Protein AF-A0A2R7UAR6-F1 (afdb_monomer)

pLDDT: mean 80.8, std 12.08, range [33.16, 91.56]

Sequence (134 aa):
MAEKPLVDGSFEASVQLLQELDKGELKPELVAWFYYDDVEDWRLLLCGKKINEYLPGKEALAYKIVAESIGKTNSALAVSDVKFIKTDAPLVVALSFLIGTGPGDVSKISMSNNTINGMFIKDMVVLRSAVQRQ

Foldseek 3Di:
DDPPDPPVLQLVLQVQLQVLVCVDQQLFQWWKWAQDPVVRDIATETEDPSLVVCPDPNVVVVLVVSVVSSVVGVGPDDSVRYDYDYCPPPVNVQCLPVDCADSPAFDWDWDAQDATPNDTGHIMTIGHHNDDDD

Solvent-accessible surface area (backbone atoms only — not comparable to full-atom values): 7663 Å² total; per-residue (Å²): 136,78,84,78,66,77,56,68,66,59,54,57,29,48,52,52,38,49,60,50,34,54,77,50,81,47,44,63,24,29,35,28,40,38,47,41,73,94,76,73,41,70,32,38,37,39,21,17,78,52,46,36,77,29,58,87,90,36,48,71,59,54,51,46,54,50,43,55,41,40,72,72,36,100,35,88,65,56,67,85,38,50,42,82,48,51,62,84,38,69,67,47,58,50,47,42,74,77,36,89,37,56,92,86,50,77,49,90,47,77,47,64,76,40,69,54,93,87,42,78,39,60,37,36,35,38,38,33,28,45,49,73,86,128

Radius of gyration: 13.98 Å; Cα contacts (8 Å, |Δi|>4): 220; chains: 1; bounding box: 34×26×42 Å

Mean predicted aligned error: 6.67 Å

Nearest PDB structures (foldseek):
  7ae2-assembly1_B-2  TM=4.962E-01  e=9.665E-03  Aphanizomenon flos-aquae 2012/KM1/D3
  8q87-assembly1_Ac  TM=5.362E-01  e=3.248E-01  Gallus gallus
  7qiz-assembly1_NA  TM=5.195E-01  e=4.175E-01  Solanum lycopersicum
  7oyc-assembly1_D2  TM=3.736E-01  e=2.527E-01  Xenopus laevis
  7oya-assembly1_D2  TM=3.753E-01  e=1.292E+00  Danio rerio

Secondary structure (DSSP, 8-state):
-------HHHHHHHHHHHHHHHHSS---SEEEEEEEGGGTEEEEEEE-HHHHTTTTT-HHHHHHHHHHHHHHTT-S--GGGEEE--TTSHHHHHHTTT----TT----EEEEEEEETTEEEEEEEEEEE-----

Organism: Pseudomonas plecoglossicida (NCBI:txid70775)

Structure (mmCIF, N/CA/C/O backbone):
data_AF-A0A2R7UAR6-F1
#
_entry.id   AF-A0A2R7UAR6-F1
#
loop_
_atom_site.group_PDB
_atom_site.id
_atom_site.type_symbol
_atom_site.label_atom_id
_atom_site.label_alt_id
_atom_site.label_comp_id
_atom_site.label_asym_id
_atom_site.label_entity_id
_atom_site.label_seq_id
_atom_site.pdbx_PDB_ins_code
_atom_site.Cartn_x
_atom_site.Cartn_y
_atom_site.Cartn_z
_atom_site.occupancy
_atom_site.B_iso_or_equiv
_atom_site.auth_seq_id
_atom_site.auth_comp_id
_atom_site.auth_asym_id
_atom_site.auth_atom_id
_atom_site.pdbx_PDB_model_num
ATOM 1 N N . MET A 1 1 ? 11.246 3.657 -27.028 1.00 33.16 1 MET A N 1
ATOM 2 C CA . MET A 1 1 ? 10.099 2.731 -26.960 1.00 33.16 1 MET A CA 1
ATOM 3 C C . MET A 1 1 ? 9.609 2.740 -25.525 1.00 33.16 1 MET A C 1
ATOM 5 O O . MET A 1 1 ? 10.404 2.446 -24.648 1.00 33.16 1 MET A O 1
ATOM 9 N N . ALA A 1 2 ? 8.362 3.188 -25.350 1.00 36.50 2 ALA A N 1
ATOM 10 C CA . ALA A 1 2 ? 7.516 3.181 -24.154 1.00 36.50 2 ALA A CA 1
ATOM 11 C C . ALA A 1 2 ? 8.173 3.537 -22.805 1.00 36.50 2 ALA A C 1
AT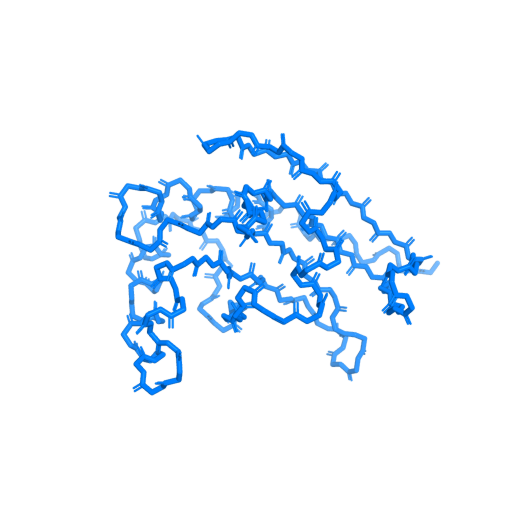OM 13 O O . ALA A 1 2 ? 8.396 2.669 -21.967 1.00 36.50 2 ALA A O 1
ATOM 14 N N . GLU A 1 3 ? 8.352 4.836 -22.542 1.00 39.00 3 GLU A N 1
ATOM 15 C CA . GLU A 1 3 ? 8.095 5.325 -21.185 1.00 39.00 3 GLU A CA 1
ATOM 16 C C . GLU A 1 3 ? 6.639 4.930 -20.876 1.00 39.00 3 GLU A C 1
ATOM 18 O O . GLU A 1 3 ? 5.718 5.406 -21.541 1.00 39.00 3 GLU A O 1
ATOM 23 N N . LYS A 1 4 ? 6.411 4.011 -19.934 1.00 54.44 4 LYS A N 1
ATOM 24 C CA . LYS A 1 4 ? 5.124 3.910 -19.235 1.00 54.44 4 LYS A CA 1
ATOM 25 C C . LYS A 1 4 ? 5.295 4.733 -17.955 1.00 54.44 4 LYS A C 1
ATOM 27 O O . LYS A 1 4 ? 5.483 4.133 -16.897 1.00 54.44 4 LYS A O 1
ATOM 32 N N . PRO A 1 5 ? 5.337 6.083 -18.023 1.00 57.44 5 PRO A N 1
ATOM 33 C CA . PRO A 1 5 ? 5.384 6.858 -16.802 1.00 57.44 5 PRO A CA 1
ATOM 34 C C . PRO A 1 5 ? 4.095 6.536 -16.054 1.00 57.44 5 PRO A C 1
ATOM 36 O O . PRO A 1 5 ? 3.028 6.400 -16.663 1.00 57.44 5 PRO A O 1
ATOM 39 N N . LEU A 1 6 ? 4.199 6.360 -14.740 1.00 62.19 6 LEU A N 1
ATOM 40 C CA . LEU A 1 6 ? 3.028 6.398 -13.880 1.00 62.19 6 LEU A CA 1
ATOM 41 C C . LEU A 1 6 ? 2.195 7.608 -14.323 1.00 62.19 6 LEU A C 1
ATOM 43 O O . LEU A 1 6 ? 2.711 8.725 -14.294 1.00 62.19 6 LEU A O 1
ATOM 47 N N . VAL A 1 7 ? 0.971 7.373 -14.805 1.00 59.97 7 VAL A N 1
ATOM 48 C CA . VAL A 1 7 ? 0.115 8.441 -15.334 1.00 59.97 7 VAL A CA 1
ATOM 49 C C . VAL A 1 7 ? 0.029 9.506 -14.247 1.00 59.97 7 VAL A C 1
ATOM 51 O O . VAL A 1 7 ? -0.360 9.181 -13.126 1.00 59.97 7 VAL A O 1
ATOM 54 N N . ASP A 1 8 ? 0.442 10.744 -14.530 1.00 60.72 8 ASP A N 1
ATOM 55 C CA . ASP A 1 8 ? 0.597 11.771 -13.488 1.00 60.72 8 ASP A CA 1
ATOM 56 C C . ASP A 1 8 ? -0.688 11.968 -12.654 1.00 60.72 8 ASP A C 1
ATOM 58 O O . ASP A 1 8 ? -0.610 12.187 -11.445 1.00 60.72 8 ASP A O 1
ATOM 62 N N . GLY A 1 9 ? -1.866 11.719 -13.244 1.00 66.06 9 GLY A N 1
ATOM 63 C CA . GLY A 1 9 ? -3.150 11.711 -12.532 1.00 66.06 9 GLY A CA 1
ATOM 64 C C . GLY A 1 9 ? -3.292 10.628 -11.449 1.00 66.06 9 GLY A C 1
ATOM 65 O O . GLY A 1 9 ? -3.937 10.865 -10.428 1.00 66.06 9 GLY A O 1
ATOM 66 N N . SER A 1 10 ? -2.657 9.462 -11.606 1.00 79.75 10 SER A N 1
ATOM 67 C CA . SER A 1 10 ? -2.659 8.393 -10.595 1.00 79.75 10 SER A CA 1
ATOM 68 C C . SER A 1 10 ? -1.794 8.750 -9.390 1.00 79.75 10 SER A C 1
ATOM 70 O O . SER A 1 10 ? -2.111 8.350 -8.268 1.00 79.75 10 SER A O 1
ATOM 72 N N . PHE A 1 11 ? -0.724 9.528 -9.586 1.00 81.94 11 PHE A N 1
ATOM 73 C CA . PHE A 1 11 ? 0.114 9.998 -8.485 1.00 81.94 11 PHE A CA 1
ATOM 74 C C . PHE A 1 11 ? -0.654 10.973 -7.589 1.00 81.94 11 PHE A C 1
ATOM 76 O O . PHE A 1 11 ? -0.773 10.727 -6.391 1.00 81.94 11 PHE A O 1
ATOM 83 N N . GLU A 1 12 ? -1.226 12.037 -8.158 1.00 84.25 12 GLU A N 1
ATOM 84 C CA . GLU A 1 12 ? -1.975 13.046 -7.394 1.00 84.25 12 GLU A CA 1
ATOM 85 C C . GLU A 1 12 ? -3.173 12.433 -6.660 1.00 84.25 12 GLU A C 1
ATOM 87 O O . GLU A 1 12 ? -3.391 12.694 -5.474 1.00 84.25 12 GLU A O 1
ATOM 92 N N . ALA A 1 13 ? -3.898 11.539 -7.334 1.00 86.06 13 ALA A N 1
ATOM 93 C CA . ALA A 1 13 ? -4.989 10.785 -6.737 1.00 86.06 13 ALA A CA 1
ATOM 94 C C . ALA A 1 13 ? -4.521 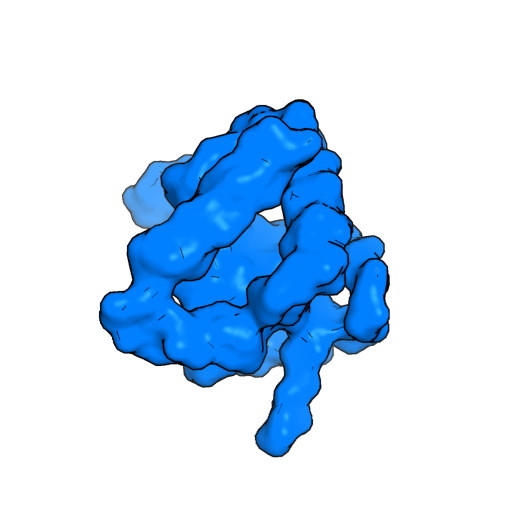9.918 -5.551 1.00 86.06 13 ALA A C 1
ATOM 96 O O . ALA A 1 13 ? -5.202 9.838 -4.529 1.00 86.06 13 ALA A O 1
ATOM 97 N N . SER A 1 14 ? -3.328 9.322 -5.643 1.00 87.75 14 SER A N 1
ATOM 98 C CA . SER A 1 14 ? -2.754 8.517 -4.556 1.00 87.75 14 SER A CA 1
ATOM 99 C C . SER A 1 14 ? -2.347 9.372 -3.359 1.00 87.75 14 SER A C 1
ATOM 101 O O . SER A 1 14 ? -2.488 8.931 -2.221 1.00 87.75 14 SER A O 1
ATOM 103 N N . VAL A 1 15 ? -1.878 10.603 -3.592 1.00 87.56 15 VAL A N 1
ATOM 104 C CA . VAL A 1 15 ? -1.571 11.558 -2.517 1.00 87.56 15 VAL A CA 1
ATOM 105 C C . VAL A 1 15 ? -2.844 11.966 -1.775 1.00 87.56 15 VAL A C 1
ATOM 107 O O . VAL A 1 15 ? -2.855 11.967 -0.545 1.00 87.56 15 VAL A O 1
ATOM 110 N N . GLN A 1 16 ? -3.931 12.255 -2.496 1.00 88.69 16 GLN A N 1
ATOM 111 C CA . GLN A 1 16 ? -5.225 12.572 -1.878 1.00 88.69 16 GLN A CA 1
ATOM 112 C C . GLN A 1 16 ? -5.764 11.394 -1.061 1.00 88.69 16 GLN A C 1
ATOM 114 O O . GLN A 1 16 ? -6.191 11.575 0.080 1.00 88.69 16 GLN A O 1
ATOM 119 N N . LEU A 1 17 ? -5.690 10.180 -1.618 1.00 89.62 17 LEU A N 1
ATOM 120 C CA . LEU A 1 17 ? -6.070 8.960 -0.914 1.00 89.62 17 LEU A CA 1
ATOM 121 C C . LEU A 1 17 ? -5.236 8.776 0.361 1.00 89.62 17 LEU A C 1
ATOM 123 O O . LEU A 1 17 ? -5.794 8.513 1.422 1.00 89.62 17 LEU A O 1
ATOM 127 N N . LEU A 1 18 ? -3.916 8.954 0.282 1.00 88.94 18 LEU A N 1
ATOM 128 C CA . LEU A 1 18 ? -3.013 8.850 1.428 1.00 88.94 18 LEU A CA 1
ATOM 129 C C . LEU A 1 18 ? -3.386 9.836 2.543 1.00 88.94 18 LEU A C 1
ATOM 131 O O . LEU A 1 18 ? -3.500 9.434 3.698 1.00 88.94 18 LEU A O 1
ATOM 135 N N . GLN A 1 19 ? -3.651 11.095 2.194 1.00 88.31 19 GLN A N 1
ATOM 136 C CA . GLN A 1 19 ? -4.089 12.114 3.152 1.00 88.31 19 GLN A CA 1
ATOM 137 C C . GLN A 1 19 ? -5.421 11.757 3.822 1.00 88.31 19 GLN A C 1
ATOM 139 O O . GLN A 1 19 ? -5.618 12.053 5.000 1.00 88.31 19 GLN A O 1
ATOM 144 N N . GLU A 1 20 ? -6.347 11.130 3.096 1.00 89.88 20 GLU A N 1
ATOM 145 C CA . GLU A 1 20 ? -7.614 10.677 3.670 1.00 89.88 20 GLU A CA 1
ATOM 146 C C . GLU A 1 20 ? -7.423 9.451 4.577 1.00 89.88 20 GLU A C 1
ATOM 148 O O . GLU A 1 20 ? -7.987 9.391 5.670 1.00 89.88 20 GLU A O 1
ATOM 153 N N . LEU A 1 21 ? -6.568 8.505 4.180 1.00 88.44 21 LEU A N 1
ATOM 154 C CA . LEU A 1 21 ? -6.225 7.327 4.983 1.00 88.44 21 LEU A CA 1
ATOM 155 C C . LEU A 1 21 ? -5.460 7.685 6.267 1.00 88.44 21 LEU A C 1
ATOM 157 O O . LEU A 1 21 ? -5.606 6.987 7.272 1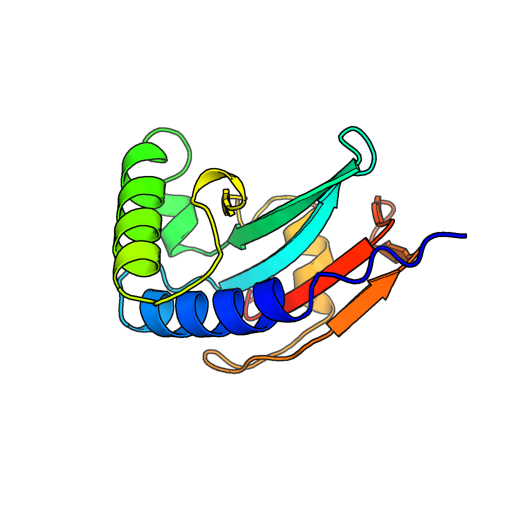.00 88.44 21 LEU A O 1
ATOM 161 N N . ASP A 1 22 ? -4.691 8.777 6.257 1.00 87.31 22 ASP A N 1
ATOM 162 C CA . ASP A 1 22 ? -3.982 9.301 7.431 1.00 87.31 22 ASP A CA 1
ATOM 163 C C . ASP A 1 22 ? -4.917 9.867 8.505 1.00 87.31 22 ASP A C 1
ATOM 165 O O . ASP A 1 22 ? -4.605 9.799 9.698 1.00 87.31 22 ASP A O 1
ATOM 169 N N . LYS A 1 23 ? -6.076 10.406 8.104 1.00 87.44 23 LYS A N 1
ATOM 170 C CA . LYS A 1 23 ? -7.126 10.837 9.044 1.00 87.44 23 LYS A CA 1
ATOM 171 C C . LYS A 1 23 ? -7.851 9.646 9.670 1.00 87.44 23 LYS A C 1
ATOM 173 O O . LYS A 1 23 ? -8.424 9.778 10.749 1.00 87.44 23 LYS A O 1
ATOM 178 N N . GLY A 1 24 ? -7.857 8.512 8.972 1.00 82.38 24 GLY A N 1
ATOM 179 C CA . GLY A 1 24 ? -8.518 7.283 9.385 1.00 82.38 24 GLY A CA 1
ATOM 180 C C . GLY A 1 24 ? -7.658 6.381 10.271 1.00 82.38 24 GLY A C 1
ATOM 181 O O . GLY A 1 24 ? -6.651 6.781 10.858 1.00 82.38 24 GLY A O 1
ATOM 182 N N . GLU A 1 25 ? -8.081 5.122 10.366 1.00 80.81 25 GLU A N 1
ATOM 183 C CA . GLU A 1 25 ? -7.434 4.111 11.210 1.00 80.81 25 GLU A CA 1
ATOM 184 C C . GLU A 1 25 ? -6.314 3.341 10.496 1.00 80.81 25 GLU A C 1
ATOM 186 O O . GLU A 1 25 ? -5.462 2.760 11.166 1.00 80.81 25 GLU A O 1
ATOM 191 N N . LEU A 1 26 ? -6.290 3.328 9.156 1.00 84.38 26 LEU A N 1
ATOM 192 C CA . LEU A 1 26 ? -5.336 2.517 8.390 1.00 84.38 26 LEU A CA 1
ATOM 193 C C . LEU A 1 26 ? -3.913 3.077 8.397 1.00 84.38 26 LEU A C 1
ATOM 195 O O . LEU A 1 26 ? -2.985 2.276 8.453 1.00 84.38 26 LEU A O 1
ATOM 199 N N . LYS A 1 27 ? -3.748 4.409 8.328 1.00 86.94 27 LYS A N 1
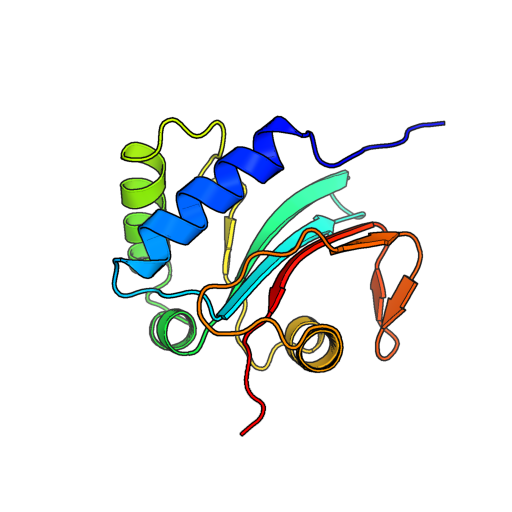ATOM 200 C CA . LYS A 1 27 ? -2.458 5.125 8.426 1.00 86.94 27 LYS A CA 1
ATOM 201 C C . LYS A 1 27 ? -1.286 4.359 7.788 1.00 86.94 27 LYS A C 1
ATOM 203 O O . LYS A 1 27 ? -0.422 3.848 8.508 1.00 86.94 27 LYS A O 1
ATOM 208 N N . PRO A 1 28 ? -1.280 4.201 6.452 1.00 87.81 28 PRO A N 1
ATOM 209 C CA . PRO A 1 28 ? -0.248 3.432 5.771 1.00 87.81 28 PRO A CA 1
ATOM 210 C C . PRO A 1 28 ? 1.136 4.055 6.005 1.00 87.81 28 PRO A C 1
ATOM 212 O O . PRO A 1 28 ? 1.361 5.251 5.807 1.00 87.81 28 PRO A O 1
ATOM 215 N N . GLU A 1 29 ? 2.075 3.210 6.418 1.00 87.56 29 GLU A N 1
ATOM 216 C CA . GLU A 1 29 ? 3.475 3.570 6.641 1.00 87.56 29 GLU A CA 1
ATOM 217 C C . GLU A 1 29 ? 4.273 3.509 5.335 1.00 87.56 29 GLU A C 1
ATOM 219 O O . GLU A 1 29 ? 5.181 4.308 5.140 1.00 87.56 29 GLU A O 1
ATOM 224 N N . LEU A 1 30 ? 3.933 2.602 4.418 1.00 87.38 30 LEU A N 1
ATOM 225 C CA . LEU A 1 30 ? 4.499 2.541 3.073 1.00 87.38 30 LEU A CA 1
ATOM 226 C C . LEU A 1 30 ? 3.378 2.667 2.042 1.00 87.38 30 LEU A C 1
ATOM 228 O O . LEU A 1 30 ? 2.389 1.932 2.089 1.00 87.38 30 LEU A O 1
ATOM 232 N N . VAL A 1 31 ? 3.582 3.579 1.097 1.00 90.06 31 VAL A N 1
ATOM 233 C CA . VAL A 1 31 ? 2.735 3.773 -0.078 1.00 90.06 31 VAL A CA 1
ATOM 234 C C . VAL A 1 31 ? 3.643 3.853 -1.290 1.00 90.06 31 VAL A C 1
ATOM 236 O O . VAL A 1 31 ? 4.483 4.751 -1.376 1.00 90.06 31 VAL A O 1
ATOM 239 N N . ALA A 1 32 ? 3.501 2.912 -2.216 1.00 89.38 32 ALA A N 1
ATOM 240 C CA . ALA A 1 32 ? 4.319 2.882 -3.419 1.00 89.38 32 ALA A CA 1
ATOM 241 C C . ALA A 1 32 ? 3.562 2.274 -4.593 1.00 89.38 32 ALA A C 1
ATOM 243 O O . ALA A 1 32 ? 2.929 1.234 -4.460 1.00 89.38 32 ALA A O 1
ATOM 244 N N . TRP A 1 33 ? 3.680 2.883 -5.762 1.00 90.81 33 TRP A N 1
ATOM 245 C CA . TRP A 1 33 ? 3.314 2.245 -7.013 1.00 90.81 33 TRP A CA 1
ATOM 246 C C . TRP A 1 33 ? 4.399 1.272 -7.433 1.00 90.81 33 TRP A C 1
ATOM 248 O O . TRP A 1 33 ? 5.566 1.644 -7.516 1.00 90.81 33 TRP A O 1
ATOM 258 N N . PHE A 1 34 ? 4.010 0.044 -7.730 1.00 89.25 34 PHE A N 1
ATOM 259 C CA . PHE A 1 34 ? 4.896 -0.987 -8.241 1.00 89.25 34 PHE A CA 1
ATOM 260 C C . PHE A 1 34 ? 4.391 -1.461 -9.595 1.00 89.25 34 PHE A C 1
ATOM 262 O O . PHE A 1 34 ? 3.206 -1.773 -9.742 1.00 89.25 34 PHE A O 1
ATOM 269 N N . TYR A 1 35 ? 5.291 -1.514 -10.570 1.00 89.44 35 TYR A N 1
ATOM 270 C CA . TYR A 1 35 ? 4.990 -2.044 -11.885 1.00 89.44 35 TYR A CA 1
ATOM 271 C C . TYR A 1 35 ? 5.214 -3.555 -11.905 1.00 89.44 35 TYR A C 1
ATOM 273 O O . TYR A 1 35 ? 6.341 -4.035 -11.759 1.00 89.44 35 TYR A O 1
ATOM 281 N N . TYR A 1 36 ? 4.132 -4.308 -12.080 1.00 85.69 36 TYR A N 1
ATOM 282 C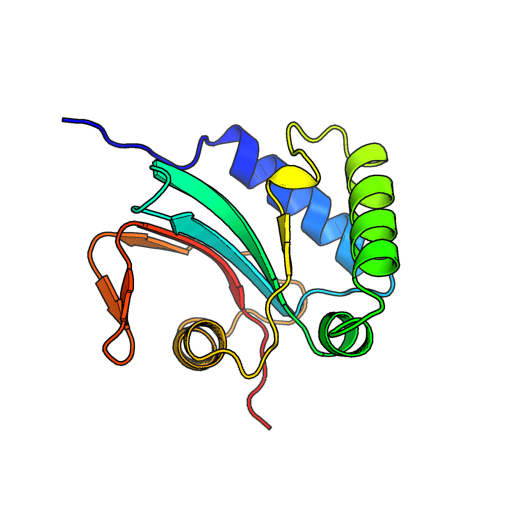 CA . TYR A 1 36 ? 4.190 -5.752 -12.249 1.00 85.69 36 TYR A CA 1
ATOM 283 C C . TYR A 1 36 ? 4.421 -6.081 -13.721 1.00 85.69 36 TYR A C 1
ATOM 285 O O . TYR A 1 36 ? 3.509 -5.963 -14.537 1.00 85.69 36 TYR A O 1
ATOM 293 N N . ASP A 1 37 ? 5.637 -6.520 -14.040 1.00 83.75 37 ASP A N 1
ATOM 294 C CA . ASP A 1 37 ? 6.034 -6.861 -15.408 1.00 83.75 37 ASP A CA 1
ATOM 295 C C . ASP A 1 37 ? 5.186 -7.995 -16.001 1.00 83.75 37 ASP A C 1
ATOM 297 O O . ASP A 1 37 ? 4.755 -7.899 -17.144 1.00 83.75 37 ASP A O 1
ATOM 301 N N . ASP A 1 38 ? 4.857 -9.010 -15.194 1.00 83.31 38 ASP A N 1
ATOM 302 C CA . ASP A 1 38 ? 4.114 -10.202 -15.633 1.00 83.31 38 ASP A CA 1
ATOM 303 C C . ASP A 1 38 ? 2.728 -9.889 -16.215 1.00 83.31 38 ASP A C 1
ATOM 305 O O . ASP A 1 38 ? 2.235 -10.596 -17.092 1.00 83.31 38 ASP A O 1
ATOM 309 N N . VAL A 1 39 ? 2.077 -8.848 -15.692 1.00 84.81 39 VAL A N 1
ATOM 310 C CA . VAL A 1 39 ? 0.731 -8.410 -16.101 1.00 84.81 39 VAL A CA 1
ATOM 311 C C . VAL A 1 39 ? 0.751 -7.043 -16.779 1.00 84.81 39 VAL A C 1
ATOM 313 O O . VAL A 1 39 ? -0.300 -6.488 -17.084 1.00 84.81 39 VAL A O 1
ATOM 316 N N . GLU A 1 40 ? 1.950 -6.503 -17.000 1.00 85.31 40 GLU A N 1
ATOM 317 C CA . GLU A 1 40 ? 2.212 -5.186 -17.564 1.00 85.31 40 GLU A CA 1
ATOM 318 C C . GLU A 1 40 ? 1.439 -4.021 -16.913 1.00 85.31 40 GLU A C 1
ATOM 320 O O . GLU A 1 40 ? 1.166 -3.016 -17.579 1.00 85.31 40 GLU A O 1
ATOM 325 N N . ASP A 1 41 ? 1.151 -4.120 -15.613 1.00 86.19 41 ASP A N 1
ATOM 326 C CA . ASP A 1 41 ? 0.183 -3.276 -14.904 1.00 86.19 41 ASP A CA 1
ATOM 327 C C . ASP A 1 41 ? 0.769 -2.623 -13.641 1.00 86.19 41 ASP A C 1
ATOM 329 O O . ASP A 1 41 ? 1.661 -3.165 -12.979 1.00 86.19 41 ASP A O 1
ATOM 333 N N . TRP A 1 42 ? 0.248 -1.449 -13.287 1.00 87.88 42 TRP A N 1
ATOM 334 C CA . TRP A 1 42 ? 0.654 -0.710 -12.090 1.00 87.88 42 TRP A CA 1
ATOM 335 C C . TRP A 1 42 ? -0.241 -1.064 -10.904 1.00 87.88 42 TRP A C 1
ATOM 337 O O . TRP A 1 42 ? -1.462 -1.092 -11.020 1.00 87.88 42 TRP A O 1
ATOM 347 N N . ARG A 1 43 ? 0.353 -1.277 -9.727 1.00 90.31 43 ARG A N 1
ATOM 348 C CA . ARG A 1 43 ? -0.397 -1.499 -8.481 1.00 90.31 43 ARG A CA 1
ATOM 349 C C . ARG A 1 43 ? 0.081 -0.592 -7.367 1.00 90.31 43 ARG A C 1
ATOM 351 O O . ARG A 1 43 ? 1.282 -0.476 -7.128 1.00 90.31 43 ARG A O 1
ATOM 358 N N . LEU A 1 44 ? -0.868 0.001 -6.654 1.00 91.50 44 LEU A N 1
ATOM 359 C CA . LEU A 1 44 ? -0.614 0.795 -5.466 1.00 91.50 44 LEU A CA 1
ATOM 360 C C . LEU A 1 44 ? -0.468 -0.136 -4.265 1.00 91.50 44 LEU A C 1
ATOM 362 O O . LEU A 1 44 ? -1.437 -0.686 -3.746 1.00 91.50 44 LEU A O 1
ATOM 366 N N . LEU A 1 45 ? 0.764 -0.303 -3.815 1.00 91.31 45 LEU A N 1
ATOM 367 C CA . LEU A 1 45 ? 1.099 -1.064 -2.629 1.00 91.31 45 LEU A CA 1
ATOM 368 C C . LEU A 1 45 ? 0.859 -0.209 -1.386 1.00 91.31 45 LEU A C 1
ATOM 370 O O . LEU A 1 45 ? 1.467 0.853 -1.233 1.00 91.31 45 LEU A O 1
ATOM 374 N N . LEU A 1 46 ? 0.000 -0.698 -0.492 1.00 91.25 46 LEU A N 1
ATOM 375 C CA . LEU A 1 46 ? -0.239 -0.111 0.824 1.00 91.25 46 LEU A CA 1
ATOM 376 C C . LEU A 1 46 ? 0.223 -1.067 1.915 1.00 91.25 46 LEU A C 1
ATOM 378 O O . LEU A 1 46 ? -0.106 -2.256 1.908 1.00 91.25 46 LEU A O 1
ATOM 382 N N . CYS A 1 47 ? 0.967 -0.536 2.877 1.00 90.00 47 CYS A N 1
ATOM 383 C CA . CYS A 1 47 ? 1.516 -1.322 3.967 1.00 90.00 47 CYS A CA 1
ATOM 384 C C . CYS A 1 47 ? 1.642 -0.496 5.244 1.00 90.00 47 CYS A C 1
ATOM 386 O O . CYS A 1 47 ? 1.921 0.699 5.209 1.00 90.00 47 CYS A O 1
ATOM 388 N N . GLY A 1 48 ? 1.449 -1.146 6.386 1.00 88.25 48 GLY A N 1
ATOM 389 C CA . GLY A 1 48 ? 1.627 -0.552 7.705 1.00 88.25 48 GLY A CA 1
ATOM 390 C C . GLY A 1 48 ? 1.172 -1.499 8.806 1.00 88.25 48 GLY A C 1
ATOM 391 O O . GLY A 1 48 ? 0.434 -2.450 8.553 1.00 88.25 48 GLY A O 1
ATOM 392 N N . LYS A 1 49 ? 1.578 -1.233 10.046 1.00 86.56 49 LYS A N 1
ATOM 393 C CA . LYS A 1 49 ? 1.228 -2.040 11.225 1.00 86.56 49 LYS A CA 1
ATOM 394 C C . LYS A 1 49 ? -0.280 -2.205 11.375 1.00 86.56 49 LYS A C 1
ATOM 396 O O . LYS A 1 49 ? -0.747 -3.313 11.604 1.00 86.56 49 LYS A O 1
ATOM 401 N N . LYS A 1 50 ? -1.042 -1.125 11.174 1.00 87.94 50 LYS A N 1
ATOM 402 C CA . LYS A 1 50 ? -2.510 -1.151 11.205 1.00 87.94 50 LYS A CA 1
ATOM 403 C C . LYS A 1 50 ? -3.108 -1.988 10.086 1.00 87.94 50 LYS A C 1
ATOM 405 O O . LYS A 1 50 ? -4.036 -2.742 10.336 1.00 87.94 50 LYS A O 1
ATOM 410 N N . ILE A 1 51 ? -2.539 -1.922 8.885 1.00 88.88 51 ILE A N 1
ATOM 411 C CA . ILE A 1 51 ? -2.949 -2.752 7.745 1.00 88.88 51 ILE A CA 1
ATOM 412 C C . ILE A 1 51 ? -2.659 -4.236 8.023 1.00 88.88 51 ILE A C 1
ATOM 414 O O . ILE A 1 51 ? -3.504 -5.081 7.738 1.00 88.88 51 ILE A O 1
ATOM 418 N N . ASN A 1 52 ? -1.523 -4.562 8.650 1.00 88.62 52 ASN A N 1
ATOM 419 C CA . ASN A 1 52 ? -1.196 -5.938 9.029 1.00 88.62 52 ASN A CA 1
ATOM 420 C C . ASN A 1 52 ? -2.225 -6.557 9.984 1.00 88.62 52 ASN A C 1
ATOM 422 O O . ASN A 1 52 ? -2.458 -7.757 9.897 1.00 88.62 52 ASN A O 1
ATOM 426 N N . GLU A 1 53 ? -2.867 -5.778 10.866 1.00 88.56 53 GLU A N 1
ATOM 427 C CA . GLU A 1 53 ? -3.928 -6.292 11.755 1.00 88.56 53 GLU A CA 1
ATOM 428 C C . GLU A 1 53 ? -5.140 -6.834 10.969 1.00 88.56 53 GLU A C 1
ATOM 430 O O . GLU A 1 53 ? -5.906 -7.656 11.482 1.00 88.56 53 GLU A O 1
ATOM 435 N N . TYR A 1 54 ? -5.304 -6.412 9.710 1.00 86.44 54 TYR A N 1
ATOM 436 C CA . TYR A 1 54 ? -6.337 -6.915 8.805 1.00 86.44 54 TYR A CA 1
ATOM 437 C C . TYR A 1 54 ? -5.886 -8.133 7.972 1.00 86.44 54 TYR A C 1
ATOM 439 O O . TYR A 1 54 ? -6.706 -8.720 7.261 1.00 86.44 54 TYR A O 1
ATOM 447 N N . LEU A 1 55 ? -4.613 -8.544 8.056 1.00 85.75 55 LEU A N 1
ATOM 448 C CA . LEU A 1 55 ? -3.997 -9.548 7.181 1.00 85.75 55 LEU A CA 1
ATOM 449 C C . LEU A 1 55 ? -3.391 -10.735 7.959 1.00 85.75 55 LEU A C 1
ATOM 451 O O . LEU A 1 55 ? -2.480 -10.534 8.764 1.00 85.75 55 LEU A O 1
ATOM 455 N N . PRO A 1 56 ? -3.738 -11.998 7.631 1.00 82.50 56 PRO A N 1
ATOM 456 C CA . PRO A 1 56 ? -4.740 -12.442 6.654 1.00 82.50 56 PRO A CA 1
ATOM 457 C C . PRO A 1 56 ? -6.162 -12.511 7.246 1.00 82.50 56 PRO A C 1
ATOM 459 O O . PRO A 1 56 ? -6.339 -12.660 8.453 1.00 82.50 56 PRO A O 1
ATOM 462 N N . GLY A 1 57 ? -7.186 -12.474 6.385 1.00 83.50 57 GLY A N 1
ATOM 463 C CA . GLY A 1 57 ? -8.559 -12.860 6.752 1.00 83.50 57 GLY A CA 1
ATOM 464 C C . GLY A 1 57 ? -9.547 -11.724 7.042 1.00 83.50 57 GLY A C 1
ATOM 465 O O . GLY A 1 57 ? -10.747 -11.980 7.095 1.00 83.50 57 GLY A O 1
ATOM 466 N N . LYS A 1 58 ? -9.096 -10.470 7.168 1.00 88.12 58 LYS A N 1
ATOM 467 C CA . LYS A 1 58 ? -9.972 -9.280 7.261 1.00 88.12 58 LYS A CA 1
ATOM 468 C C . LYS A 1 58 ? -9.718 -8.274 6.135 1.00 88.12 58 LYS A C 1
ATOM 470 O O . LYS A 1 58 ? -10.102 -7.110 6.234 1.00 88.12 58 LYS A O 1
ATOM 475 N N . GLU A 1 59 ? -9.129 -8.733 5.035 1.00 86.75 59 GLU A N 1
ATOM 476 C CA . GLU A 1 59 ? -8.800 -7.921 3.859 1.00 86.75 59 GLU A CA 1
ATOM 477 C C . GLU A 1 59 ? -10.018 -7.202 3.286 1.00 86.75 59 GLU A C 1
ATO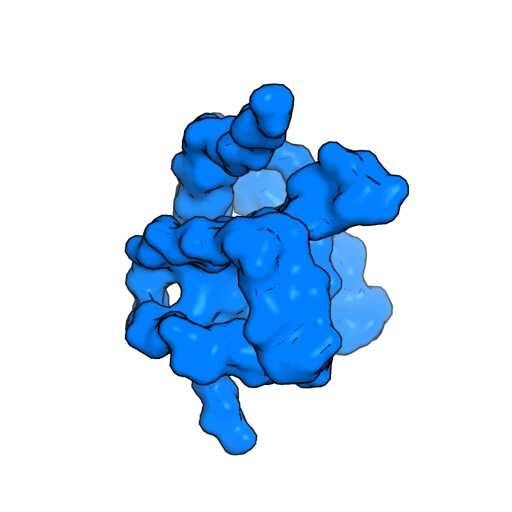M 479 O O . GLU A 1 59 ? -9.924 -6.035 2.924 1.00 86.75 59 GLU A O 1
ATOM 484 N N . ALA A 1 60 ? -11.184 -7.855 3.275 1.00 88.31 60 ALA A N 1
ATOM 485 C CA . ALA A 1 60 ? -12.427 -7.247 2.808 1.00 88.31 60 ALA A CA 1
ATOM 486 C C . ALA A 1 60 ? -12.789 -5.965 3.584 1.00 88.31 60 ALA A C 1
ATOM 488 O O . ALA A 1 60 ? -13.294 -5.015 2.989 1.00 88.31 60 ALA A O 1
ATOM 489 N N . LEU A 1 61 ? -12.498 -5.906 4.891 1.00 89.19 61 LEU A N 1
ATOM 490 C CA . LEU A 1 61 ? -12.709 -4.699 5.696 1.00 89.19 61 LEU A CA 1
ATOM 491 C C . LEU A 1 61 ? -11.702 -3.606 5.328 1.00 89.19 61 LEU A C 1
ATOM 493 O O . LEU A 1 61 ? -12.096 -2.455 5.173 1.00 89.19 61 LEU A O 1
ATOM 497 N N . ALA A 1 62 ? -10.432 -3.961 5.122 1.00 89.12 62 ALA A N 1
ATOM 498 C CA . ALA A 1 62 ? -9.414 -3.007 4.684 1.00 89.12 62 ALA A CA 1
ATOM 499 C C . ALA A 1 62 ? -9.741 -2.427 3.296 1.00 89.12 62 ALA A C 1
ATOM 501 O O . ALA A 1 62 ? -9.686 -1.212 3.108 1.00 89.12 62 ALA A O 1
ATOM 502 N N . TYR A 1 63 ? -10.166 -3.270 2.347 1.00 90.31 63 TYR A N 1
ATOM 503 C CA . TYR A 1 63 ? -10.619 -2.828 1.025 1.00 90.31 63 TYR A CA 1
ATOM 504 C C . TYR A 1 63 ? -11.867 -1.958 1.104 1.00 90.31 63 TYR A C 1
ATOM 506 O O . TYR A 1 63 ? -11.960 -0.986 0.362 1.00 90.31 63 TYR A O 1
ATOM 514 N N . LYS A 1 64 ? -12.802 -2.257 2.013 1.00 91.06 64 LYS A N 1
ATOM 515 C CA . LYS A 1 64 ? -13.971 -1.406 2.239 1.00 91.06 64 LYS A CA 1
ATOM 516 C C . LYS A 1 64 ? -13.558 -0.010 2.710 1.00 91.06 64 LYS A C 1
ATOM 518 O O . LYS A 1 64 ? -14.012 0.965 2.126 1.00 91.06 64 LYS A O 1
ATOM 523 N N . ILE A 1 65 ? -12.658 0.090 3.692 1.00 89.62 65 ILE A N 1
ATOM 524 C CA . ILE A 1 65 ? -12.167 1.388 4.182 1.00 89.62 65 ILE A CA 1
ATOM 525 C C . ILE A 1 65 ? -11.490 2.166 3.047 1.00 89.62 65 ILE A C 1
ATOM 527 O O . ILE A 1 65 ? -11.775 3.345 2.859 1.00 89.62 65 ILE A O 1
ATOM 531 N N . VAL A 1 66 ? -10.643 1.506 2.249 1.00 90.00 66 VAL A N 1
ATOM 532 C CA . VAL A 1 66 ? -10.006 2.139 1.084 1.00 90.00 66 VAL A CA 1
ATOM 533 C C . VAL A 1 66 ? -11.038 2.576 0.046 1.00 90.00 66 VAL A C 1
ATOM 535 O O . VAL A 1 66 ? -10.936 3.688 -0.454 1.00 90.00 66 VAL A O 1
ATOM 538 N N . ALA A 1 67 ? -12.048 1.758 -0.253 1.00 90.00 67 ALA A N 1
ATOM 539 C CA . ALA A 1 67 ? -13.126 2.111 -1.175 1.00 90.00 67 ALA A CA 1
ATOM 540 C C . ALA A 1 67 ? -13.918 3.333 -0.694 1.00 90.00 67 ALA A C 1
ATOM 542 O O . ALA A 1 67 ? -14.232 4.217 -1.486 1.00 90.00 67 ALA A O 1
ATOM 543 N N . GLU A 1 68 ? -14.206 3.409 0.605 1.00 90.25 68 GLU A N 1
ATOM 544 C CA . GLU A 1 68 ? -14.867 4.562 1.215 1.00 90.25 68 GLU A CA 1
ATOM 545 C C . GLU A 1 68 ? -13.981 5.815 1.162 1.00 90.25 68 GLU A C 1
ATOM 547 O O . GLU A 1 68 ? -14.485 6.900 0.881 1.00 90.25 68 GLU A O 1
ATOM 552 N N . SER A 1 69 ? -12.669 5.685 1.379 1.00 89.31 69 SER A N 1
ATOM 553 C CA . SER A 1 69 ? -11.718 6.793 1.220 1.00 89.31 69 SER A CA 1
ATOM 554 C C . SER A 1 69 ? -11.606 7.252 -0.235 1.00 89.31 69 SER A C 1
ATOM 556 O O . SER A 1 69 ? -11.677 8.452 -0.482 1.00 89.31 69 SER A O 1
ATOM 558 N N . ILE A 1 70 ? -11.525 6.323 -1.193 1.00 88.25 70 ILE A N 1
ATOM 559 C CA . ILE A 1 70 ? -11.543 6.620 -2.634 1.00 88.25 70 ILE A CA 1
ATOM 560 C C . ILE A 1 70 ? -12.862 7.282 -3.034 1.00 88.25 70 ILE A C 1
ATOM 562 O O . ILE A 1 70 ? -12.850 8.171 -3.861 1.00 88.25 70 ILE A O 1
ATOM 566 N N . GLY A 1 71 ? -14.004 6.897 -2.460 1.00 85.56 71 GLY A N 1
ATOM 567 C CA . GLY A 1 71 ? -15.284 7.549 -2.756 1.00 85.56 71 GLY A CA 1
ATOM 568 C C . GLY A 1 71 ? -15.384 8.985 -2.224 1.00 85.56 71 GLY A C 1
ATOM 569 O O . GLY A 1 71 ? -16.171 9.779 -2.736 1.00 85.56 71 GLY A O 1
ATOM 570 N N . LYS A 1 72 ? -14.601 9.326 -1.193 1.00 85.38 72 LYS A N 1
ATOM 571 C CA . LYS A 1 72 ? -14.530 10.681 -0.619 1.00 85.38 72 LYS A CA 1
ATOM 572 C C . LYS A 1 72 ? -13.543 11.579 -1.352 1.00 85.38 72 LYS A C 1
ATOM 574 O O . LYS A 1 72 ? -13.714 12.797 -1.349 1.00 85.38 72 LYS A O 1
ATOM 579 N N . THR A 1 73 ? -12.505 11.005 -1.946 1.00 78.56 73 THR A N 1
ATOM 580 C CA . THR A 1 73 ? -11.550 11.733 -2.776 1.00 78.56 73 THR A CA 1
ATOM 581 C C . THR A 1 73 ? -12.037 11.677 -4.225 1.00 78.56 73 THR A C 1
ATOM 583 O O . THR A 1 73 ? -12.466 10.638 -4.695 1.00 78.56 73 THR A O 1
ATOM 586 N N . ASN A 1 74 ? -12.030 12.772 -4.988 1.00 66.69 74 ASN A N 1
ATOM 587 C CA . ASN A 1 74 ? -12.444 12.719 -6.404 1.00 66.69 74 ASN A CA 1
ATOM 588 C C . ASN A 1 74 ? -11.318 12.125 -7.276 1.00 66.69 74 ASN A C 1
ATOM 590 O O . ASN A 1 74 ? -10.811 12.754 -8.202 1.00 66.69 74 ASN A O 1
ATOM 594 N N . SER A 1 75 ? -10.838 10.953 -6.875 1.00 68.19 75 SER A N 1
ATOM 595 C CA . SER A 1 75 ? -9.631 10.302 -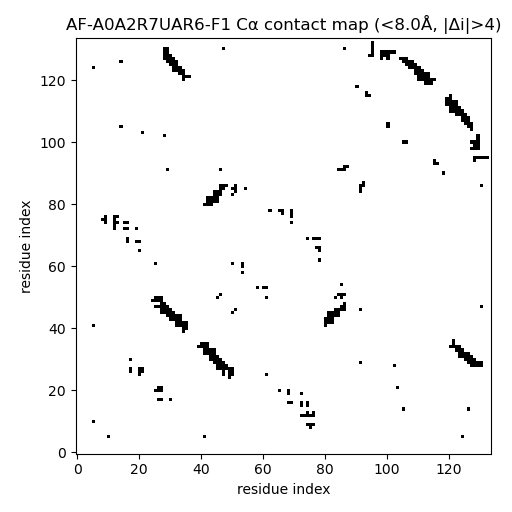7.354 1.00 68.19 75 SER A CA 1
ATOM 596 C C . SER A 1 75 ? -9.970 9.352 -8.496 1.00 68.19 75 SER A C 1
ATOM 598 O O . SER A 1 75 ? -10.900 8.562 -8.396 1.00 68.19 75 SER A O 1
ATOM 600 N N . ALA A 1 76 ? -9.166 9.360 -9.560 1.00 76.94 76 ALA A N 1
ATOM 601 C CA . ALA A 1 76 ? -9.296 8.421 -10.681 1.00 76.94 76 ALA A CA 1
ATOM 602 C C . ALA A 1 76 ? -8.836 6.982 -10.344 1.00 76.94 76 ALA A C 1
ATOM 604 O O . ALA A 1 76 ? -8.622 6.181 -11.248 1.00 76.94 76 ALA A O 1
ATOM 605 N N . LEU A 1 77 ? -8.640 6.668 -9.059 1.00 83.50 77 LEU A N 1
ATOM 606 C CA . LEU A 1 77 ? -8.140 5.376 -8.596 1.00 83.50 77 LEU A CA 1
ATOM 607 C C . LEU A 1 77 ? -9.277 4.391 -8.391 1.00 83.50 77 LEU A C 1
ATOM 609 O O . LEU A 1 77 ? -10.304 4.732 -7.806 1.00 83.50 77 LEU A O 1
ATOM 613 N N . ALA A 1 78 ? -9.052 3.145 -8.788 1.00 85.44 78 ALA A N 1
ATOM 614 C CA . ALA A 1 78 ? -9.924 2.045 -8.438 1.00 85.44 78 ALA A CA 1
ATOM 615 C C . ALA A 1 78 ? -9.376 1.290 -7.223 1.00 85.44 78 ALA A C 1
ATOM 617 O O . ALA A 1 78 ? -8.172 1.157 -7.011 1.00 85.44 78 ALA A O 1
ATOM 618 N N . VAL A 1 79 ? -10.280 0.690 -6.448 1.00 86.62 79 VAL A N 1
ATOM 619 C CA . VAL A 1 79 ? -9.911 -0.239 -5.364 1.00 86.62 79 VAL A CA 1
ATOM 620 C C . VAL A 1 79 ? -9.108 -1.424 -5.909 1.00 86.62 79 VAL A C 1
ATOM 622 O O . VAL A 1 79 ? -8.243 -1.954 -5.222 1.00 86.62 79 VAL A O 1
ATOM 625 N N . SER A 1 80 ? -9.366 -1.815 -7.160 1.00 86.50 80 SER A N 1
ATOM 626 C CA . SER A 1 80 ? -8.642 -2.875 -7.863 1.00 86.50 80 SER A CA 1
ATOM 627 C C . SER A 1 80 ? -7.160 -2.559 -8.075 1.00 86.50 80 SER A C 1
ATOM 629 O O . SER A 1 80 ? -6.362 -3.492 -8.146 1.00 86.50 80 SER A O 1
ATOM 631 N N . ASP A 1 81 ? -6.775 -1.284 -8.137 1.00 88.44 81 ASP A N 1
ATOM 632 C CA . ASP A 1 81 ? -5.373 -0.881 -8.295 1.00 88.44 81 ASP A CA 1
ATOM 633 C C . ASP A 1 81 ? -4.594 -1.051 -6.987 1.00 88.44 81 ASP A C 1
ATOM 635 O O . ASP A 1 81 ? -3.368 -1.156 -6.989 1.00 88.44 81 ASP A O 1
ATOM 639 N N . VAL A 1 82 ? -5.305 -1.100 -5.859 1.00 90.50 82 VAL A N 1
ATOM 640 C CA . VAL A 1 82 ? -4.726 -1.177 -4.523 1.00 90.50 82 VAL A CA 1
ATOM 641 C C . VAL A 1 82 ? -4.431 -2.621 -4.152 1.00 90.50 82 VAL A C 1
ATOM 643 O O . VAL A 1 82 ? -5.262 -3.514 -4.300 1.00 90.50 82 VAL A O 1
ATOM 646 N N . LYS A 1 83 ? -3.240 -2.850 -3.605 1.00 91.56 83 LYS A N 1
ATOM 647 C CA . LYS A 1 83 ? -2.824 -4.139 -3.069 1.00 91.56 83 LYS A CA 1
ATOM 648 C C . LYS A 1 83 ? -2.212 -3.950 -1.693 1.00 91.56 83 LYS A C 1
ATOM 650 O O . LYS A 1 83 ? -1.253 -3.199 -1.522 1.00 91.56 83 LYS A O 1
ATOM 655 N N . PHE A 1 84 ? -2.740 -4.670 -0.712 1.00 91.50 84 PHE A N 1
ATOM 656 C CA . PHE A 1 84 ? -2.134 -4.692 0.609 1.00 91.50 84 PHE A CA 1
ATOM 657 C C . PHE A 1 84 ? -0.970 -5.671 0.657 1.00 91.50 84 PHE A C 1
ATOM 659 O O . PHE A 1 84 ? -1.055 -6.794 0.155 1.00 91.50 84 PHE A O 1
ATOM 666 N N . ILE A 1 85 ? 0.115 -5.244 1.291 1.00 90.12 85 ILE A N 1
ATOM 667 C CA . ILE A 1 85 ? 1.269 -6.092 1.573 1.00 90.12 85 ILE A CA 1
ATOM 668 C C . ILE A 1 85 ? 1.623 -5.967 3.046 1.00 90.12 85 ILE A C 1
ATOM 670 O O . ILE A 1 85 ? 1.418 -4.922 3.665 1.00 90.12 85 ILE A O 1
ATOM 674 N N . LYS A 1 86 ? 2.146 -7.051 3.613 1.00 88.12 86 LYS A N 1
ATOM 675 C CA . LYS A 1 86 ? 2.582 -7.041 5.001 1.00 88.12 86 LYS A CA 1
ATOM 676 C C . LYS A 1 86 ? 3.920 -6.328 5.151 1.00 88.12 86 LYS A C 1
ATOM 678 O O . LYS A 1 86 ? 4.758 -6.375 4.251 1.00 88.12 86 LYS A O 1
ATOM 683 N N . THR A 1 87 ? 4.152 -5.737 6.320 1.00 85.62 87 THR A N 1
ATOM 684 C CA . THR A 1 87 ? 5.423 -5.052 6.622 1.00 85.62 87 THR A CA 1
ATOM 685 C C . THR A 1 87 ? 6.645 -5.973 6.624 1.00 85.62 87 THR A C 1
ATOM 687 O O . THR A 1 87 ? 7.760 -5.485 6.481 1.00 85.62 87 THR A O 1
ATOM 690 N N . ASP A 1 88 ? 6.459 -7.284 6.804 1.00 85.12 88 ASP A N 1
ATOM 691 C CA . ASP A 1 88 ? 7.519 -8.300 6.766 1.00 85.12 88 ASP A CA 1
ATOM 692 C C . ASP A 1 88 ? 7.811 -8.817 5.347 1.00 85.12 88 ASP A C 1
ATOM 694 O O . ASP A 1 88 ? 8.743 -9.598 5.156 1.00 85.12 88 ASP A O 1
ATOM 698 N N . ALA A 1 89 ? 7.054 -8.375 4.334 1.00 86.00 89 ALA A N 1
ATOM 699 C CA . ALA A 1 89 ? 7.315 -8.761 2.956 1.00 86.00 89 ALA A CA 1
ATOM 700 C C . ALA A 1 89 ? 8.725 -8.295 2.526 1.00 86.00 89 ALA A C 1
ATOM 702 O O . ALA A 1 89 ? 9.081 -7.138 2.781 1.00 86.00 89 ALA A O 1
ATOM 703 N N . PRO A 1 90 ? 9.513 -9.130 1.813 1.00 83.88 90 PRO A N 1
ATOM 704 C CA . PRO A 1 90 ? 10.891 -8.802 1.433 1.00 83.88 90 PRO A CA 1
ATOM 705 C C . PRO A 1 90 ? 11.033 -7.446 0.738 1.00 83.88 90 PRO A C 1
ATOM 707 O O . PRO A 1 90 ? 11.963 -6.697 1.031 1.00 83.88 90 PRO A O 1
ATOM 710 N N . LEU A 1 91 ? 10.074 -7.098 -0.130 1.00 83.50 91 LEU A N 1
ATOM 711 C CA . LEU A 1 91 ? 10.006 -5.800 -0.802 1.00 83.50 91 LEU A CA 1
ATOM 712 C C . LEU A 1 91 ? 9.905 -4.640 0.196 1.00 83.50 91 LEU A C 1
ATOM 714 O O . LEU A 1 91 ? 10.665 -3.686 0.094 1.00 83.50 91 LEU A O 1
ATOM 718 N N . VAL A 1 92 ? 9.024 -4.730 1.194 1.00 83.19 92 VAL A N 1
ATOM 719 C CA . VAL A 1 92 ? 8.862 -3.676 2.210 1.00 83.19 92 VAL A CA 1
ATOM 720 C C . VAL A 1 92 ? 10.125 -3.527 3.044 1.00 83.19 92 VAL A C 1
ATOM 722 O O . VAL A 1 92 ? 10.598 -2.413 3.255 1.00 83.19 92 VAL A O 1
ATOM 725 N N . VAL A 1 93 ? 10.711 -4.645 3.472 1.00 82.38 93 VAL A N 1
ATOM 726 C CA . VAL A 1 93 ? 11.953 -4.656 4.259 1.00 82.38 93 VAL A CA 1
ATOM 727 C C . VAL A 1 93 ? 13.124 -4.069 3.465 1.00 82.38 93 VAL A C 1
ATOM 729 O O . VAL A 1 93 ? 13.996 -3.408 4.035 1.00 82.38 93 VAL A O 1
ATOM 732 N N . ALA A 1 94 ? 13.152 -4.291 2.150 1.00 80.75 94 ALA A N 1
ATOM 733 C CA . ALA A 1 94 ? 14.138 -3.702 1.255 1.00 80.75 94 ALA A CA 1
ATOM 734 C C . ALA A 1 94 ? 13.946 -2.189 1.086 1.00 80.75 94 ALA A C 1
ATOM 736 O O . ALA A 1 94 ? 14.922 -1.439 1.107 1.00 80.75 94 ALA A O 1
ATOM 737 N N . LEU A 1 95 ? 12.695 -1.735 0.994 1.00 78.12 95 LEU A N 1
ATOM 738 C CA . LEU A 1 95 ? 12.354 -0.321 0.847 1.00 78.12 95 LEU A CA 1
ATOM 739 C C . LEU A 1 95 ? 12.480 0.474 2.151 1.00 78.12 95 LEU A C 1
ATOM 741 O O . LEU A 1 95 ? 12.729 1.675 2.099 1.00 78.12 95 LEU A O 1
ATOM 745 N N . SER A 1 96 ? 12.388 -0.182 3.313 1.00 71.69 96 SER A N 1
ATOM 746 C CA . SER A 1 96 ? 12.423 0.481 4.623 1.00 71.69 96 SER A CA 1
ATOM 747 C C . SER A 1 96 ? 13.710 1.275 4.880 1.00 71.69 96 SER A C 1
ATOM 749 O O . SER A 1 96 ? 13.735 2.131 5.754 1.00 71.69 96 SER A O 1
ATOM 751 N N . PHE A 1 97 ? 14.804 0.957 4.177 1.00 69.62 97 PHE A N 1
ATOM 752 C CA . PHE A 1 97 ? 16.077 1.675 4.295 1.00 69.62 97 PHE A CA 1
ATOM 753 C C . PHE A 1 97 ? 16.167 2.895 3.371 1.00 69.62 97 PHE A C 1
ATOM 755 O O . PHE A 1 97 ? 16.893 3.838 3.671 1.00 69.62 97 PHE A O 1
ATOM 762 N N . LEU A 1 98 ? 15.465 2.882 2.236 1.00 62.19 98 LEU A N 1
ATOM 763 C CA . LEU A 1 98 ? 15.701 3.854 1.167 1.00 62.19 98 LEU A CA 1
ATOM 764 C C . LEU A 1 98 ? 15.200 5.252 1.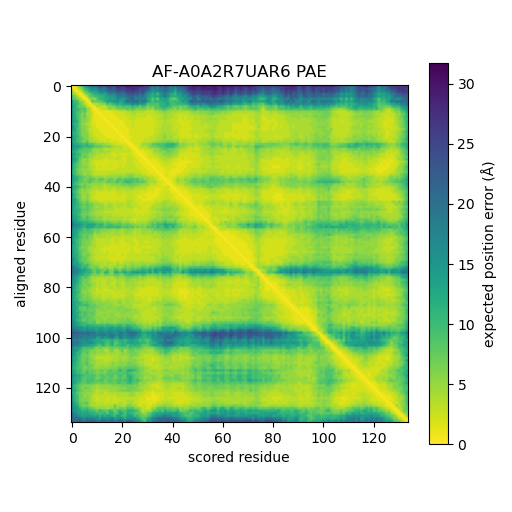512 1.00 62.19 98 LEU A C 1
ATOM 766 O O . LEU A 1 98 ? 15.692 6.230 0.958 1.00 62.19 98 LEU A O 1
ATOM 770 N N . ILE A 1 99 ? 14.166 5.352 2.342 1.00 59.31 99 ILE A N 1
ATOM 771 C CA . ILE A 1 99 ? 13.379 6.574 2.434 1.00 59.31 99 ILE A CA 1
ATOM 772 C C . ILE A 1 99 ? 12.934 6.721 3.884 1.00 59.31 99 ILE A C 1
ATOM 774 O O . ILE A 1 99 ? 12.034 6.022 4.340 1.00 59.31 99 ILE A O 1
ATOM 778 N N . GLY A 1 100 ? 13.609 7.611 4.607 1.00 55.25 100 GLY A N 1
ATOM 779 C CA . GLY A 1 100 ? 13.206 8.101 5.922 1.00 55.25 100 GLY A CA 1
ATOM 780 C C . GLY A 1 100 ? 12.304 9.320 5.774 1.00 55.25 100 GLY A C 1
ATOM 781 O O . GLY A 1 100 ? 12.668 10.408 6.207 1.00 55.25 100 GLY A O 1
ATOM 782 N N . THR A 1 101 ? 11.156 9.169 5.111 1.00 58.31 101 THR A N 1
ATOM 783 C CA . THR A 1 101 ? 10.121 10.214 5.153 1.00 58.31 101 THR A CA 1
ATOM 784 C C . THR A 1 101 ? 9.459 10.184 6.526 1.00 58.31 101 THR A C 1
ATOM 786 O O . THR A 1 101 ? 9.100 9.113 7.017 1.00 58.31 101 THR A O 1
ATOM 789 N N . GLY A 1 102 ? 9.323 11.345 7.172 1.00 59.00 102 GLY A N 1
ATOM 790 C CA . GLY A 1 102 ? 8.638 11.452 8.460 1.00 59.00 102 GLY A CA 1
ATOM 791 C C . GLY A 1 102 ? 7.171 10.998 8.373 1.00 59.00 102 GLY A C 1
ATOM 792 O O . GLY A 1 102 ? 6.595 10.980 7.282 1.00 59.00 102 GLY A O 1
ATOM 793 N N . PRO A 1 103 ? 6.535 10.632 9.501 1.00 58.03 103 PRO A N 1
ATOM 794 C CA . PRO A 1 103 ? 5.114 10.293 9.527 1.00 58.03 103 PRO A CA 1
ATOM 795 C C . PRO A 1 103 ? 4.285 11.521 9.121 1.00 58.03 103 PRO A C 1
ATOM 797 O O . PRO A 1 103 ? 4.103 12.442 9.911 1.00 58.03 103 PRO A O 1
ATOM 800 N N . GLY A 1 104 ? 3.829 11.548 7.867 1.00 62.25 104 GLY A N 1
ATOM 801 C CA . GLY A 1 104 ? 3.086 12.665 7.270 1.00 62.25 104 GLY A CA 1
ATOM 802 C C . GLY A 1 104 ? 3.718 13.231 5.997 1.00 62.25 104 GLY A C 1
ATOM 803 O O . GLY A 1 104 ? 3.025 13.883 5.220 1.00 62.25 104 GLY A O 1
ATOM 804 N N . ASP A 1 105 ? 4.989 12.930 5.735 1.00 72.06 105 ASP A N 1
ATOM 805 C CA . ASP A 1 105 ? 5.674 13.400 4.535 1.00 72.06 105 ASP A CA 1
ATOM 806 C C . ASP A 1 105 ? 5.275 12.574 3.301 1.00 72.06 105 ASP A C 1
ATOM 808 O O . ASP A 1 105 ? 4.923 11.388 3.396 1.00 72.06 105 ASP A O 1
ATOM 812 N N . VAL A 1 106 ? 5.308 13.222 2.138 1.00 76.31 106 VAL A N 1
ATOM 813 C CA . VAL A 1 106 ? 5.037 12.615 0.832 1.00 76.31 106 VAL A CA 1
ATOM 814 C C . VAL A 1 106 ? 6.171 13.022 -0.095 1.00 76.31 106 VAL A C 1
ATOM 816 O O . VAL A 1 106 ? 6.419 14.203 -0.311 1.00 76.31 106 VAL A O 1
ATOM 819 N N . SER A 1 107 ? 6.866 12.043 -0.655 1.00 77.25 107 SER A N 1
ATOM 820 C CA . SER A 1 107 ? 7.976 12.244 -1.584 1.00 77.25 107 SER A CA 1
ATOM 821 C C . SER A 1 107 ? 7.710 11.455 -2.855 1.00 77.25 107 SER A C 1
ATOM 823 O O . SER A 1 107 ? 7.244 10.330 -2.776 1.00 77.25 107 SER A O 1
ATOM 825 N N . LYS A 1 108 ? 8.013 12.009 -4.033 1.00 82.06 108 LYS A N 1
ATOM 826 C CA . LYS A 1 108 ? 7.950 11.269 -5.305 1.00 82.06 108 LYS A CA 1
ATOM 827 C C . LYS A 1 108 ? 9.334 10.709 -5.606 1.00 82.06 108 LYS A C 1
ATOM 829 O O . LYS A 1 108 ? 10.198 11.443 -6.075 1.00 82.06 108 LYS A O 1
ATOM 834 N N . ILE A 1 109 ? 9.553 9.426 -5.325 1.00 82.25 109 ILE A N 1
ATOM 835 C CA . ILE A 1 109 ? 10.833 8.759 -5.597 1.00 82.25 109 ILE A CA 1
ATOM 836 C C . ILE A 1 109 ? 10.604 7.674 -6.640 1.00 82.25 109 ILE A C 1
ATOM 838 O O . ILE A 1 109 ? 10.033 6.628 -6.344 1.00 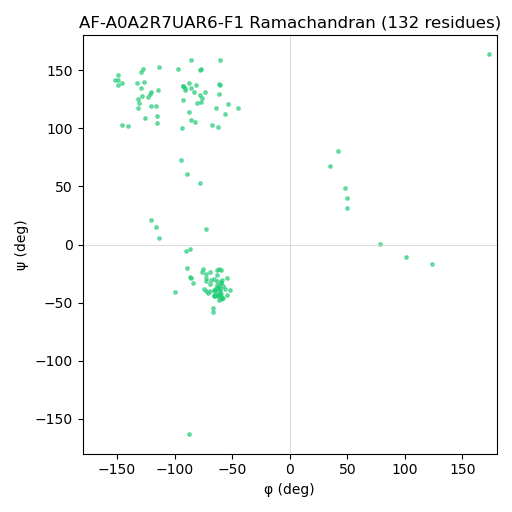82.25 109 ILE A O 1
ATOM 842 N N . SER A 1 110 ? 11.031 7.943 -7.872 1.00 84.12 110 SER A N 1
ATOM 843 C CA . SER A 1 110 ? 10.958 7.002 -8.989 1.00 84.12 110 SER A CA 1
ATOM 844 C C . SER A 1 110 ? 12.228 6.162 -9.083 1.00 84.12 110 SER A C 1
ATOM 846 O O . SER A 1 110 ? 13.338 6.696 -9.054 1.00 84.12 110 SER A O 1
ATOM 848 N N . MET A 1 111 ? 12.065 4.855 -9.243 1.00 82.12 111 MET A N 1
ATOM 849 C CA . MET A 1 111 ? 13.137 3.893 -9.454 1.00 82.12 111 MET A CA 1
ATOM 850 C C . MET A 1 111 ? 12.793 3.060 -10.683 1.00 82.12 111 MET A C 1
ATOM 852 O O . MET A 1 111 ? 11.713 2.479 -10.742 1.00 82.12 111 MET A O 1
ATOM 856 N N . SER A 1 112 ? 13.723 2.977 -11.627 1.00 85.75 112 SER A N 1
ATOM 857 C CA . SER A 1 112 ? 13.557 2.205 -12.858 1.00 85.75 112 SER A CA 1
ATOM 858 C C . SER A 1 112 ? 14.794 1.347 -13.094 1.00 85.75 112 SER A C 1
ATOM 860 O O . SER A 1 112 ? 15.914 1.814 -12.881 1.00 85.75 112 SER A O 1
ATOM 862 N N . ASN A 1 113 ? 14.594 0.104 -13.532 1.00 87.12 113 ASN A N 1
ATOM 863 C CA . ASN A 1 113 ? 15.629 -0.900 -13.790 1.00 87.12 113 ASN A CA 1
ATOM 864 C C . ASN A 1 113 ? 16.644 -1.032 -12.643 1.00 87.12 113 ASN A C 1
ATOM 866 O O . ASN A 1 113 ? 17.856 -1.007 -12.864 1.00 87.12 113 ASN A O 1
ATOM 870 N N . ASN A 1 114 ? 16.152 -1.146 -11.407 1.00 83.12 114 ASN A N 1
ATOM 871 C CA . ASN A 1 114 ? 16.999 -1.199 -10.219 1.00 83.12 114 ASN A CA 1
ATOM 872 C C . ASN A 1 114 ? 16.915 -2.566 -9.533 1.00 83.12 114 ASN A C 1
ATOM 874 O O . ASN A 1 114 ? 15.910 -3.262 -9.627 1.00 83.12 114 ASN A O 1
ATOM 878 N N . THR A 1 115 ? 17.971 -2.961 -8.829 1.00 82.50 115 THR A N 1
ATOM 879 C CA . THR A 1 115 ? 17.988 -4.183 -8.020 1.00 82.50 115 THR A CA 1
ATOM 880 C C . THR A 1 115 ? 18.164 -3.814 -6.559 1.00 82.50 115 THR A C 1
ATOM 882 O O . THR A 1 115 ? 19.180 -3.239 -6.178 1.00 82.50 115 THR A O 1
ATOM 885 N N . ILE A 1 116 ? 17.187 -4.168 -5.725 1.00 79.12 116 ILE A N 1
ATOM 886 C CA . ILE A 1 116 ? 17.192 -3.844 -4.296 1.00 79.12 116 ILE A CA 1
ATOM 887 C C . ILE A 1 116 ? 17.131 -5.150 -3.516 1.00 79.12 116 ILE A C 1
ATOM 889 O O . ILE A 1 116 ? 16.189 -5.924 -3.666 1.00 79.12 116 ILE A O 1
ATOM 893 N N . ASN A 1 117 ? 18.157 -5.419 -2.702 1.00 76.06 117 ASN A N 1
ATOM 894 C CA . ASN A 1 117 ? 18.298 -6.672 -1.949 1.00 76.06 117 ASN A CA 1
ATOM 895 C C . ASN A 1 117 ? 18.108 -7.935 -2.814 1.00 76.06 117 ASN A C 1
ATOM 897 O O . ASN A 1 117 ? 17.471 -8.897 -2.394 1.00 76.06 117 ASN A O 1
ATOM 901 N N . GLY A 1 118 ? 18.636 -7.920 -4.042 1.00 79.38 118 GLY A N 1
ATOM 902 C CA . GLY A 1 118 ? 18.537 -9.046 -4.976 1.00 79.38 118 GLY A CA 1
ATOM 903 C C . GLY A 1 118 ? 17.190 -9.185 -5.694 1.00 79.38 118 GLY A C 1
ATOM 904 O O . GLY A 1 118 ? 17.050 -10.084 -6.516 1.00 79.38 118 GLY A O 1
ATOM 905 N N . MET A 1 119 ? 16.215 -8.303 -5.442 1.00 81.81 119 MET A N 1
ATOM 906 C CA . MET A 1 119 ? 14.973 -8.234 -6.217 1.00 81.81 119 MET A CA 1
ATOM 907 C C . MET A 1 119 ? 15.116 -7.220 -7.343 1.00 81.81 119 MET A C 1
ATOM 909 O O . MET A 1 119 ? 15.421 -6.053 -7.091 1.00 81.81 119 MET A O 1
ATOM 913 N N . PHE A 1 120 ? 14.874 -7.664 -8.573 1.00 84.00 120 PHE A N 1
ATOM 914 C CA . PHE A 1 120 ? 14.801 -6.773 -9.722 1.00 84.00 120 PHE A CA 1
ATOM 915 C C . PHE A 1 120 ? 13.469 -6.019 -9.710 1.00 84.00 120 PHE A C 1
ATOM 917 O O . PHE A 1 120 ? 12.397 -6.618 -9.635 1.00 84.00 120 PHE A O 1
ATOM 924 N N . ILE A 1 121 ? 13.552 -4.698 -9.778 1.00 85.00 121 ILE A N 1
ATOM 925 C CA . ILE A 1 121 ? 12.426 -3.777 -9.830 1.00 85.00 121 ILE A CA 1
ATOM 926 C C . ILE A 1 121 ? 12.493 -3.084 -11.183 1.00 85.00 121 ILE A C 1
ATOM 928 O O . ILE A 1 121 ? 13.393 -2.277 -11.435 1.00 85.00 121 ILE A O 1
ATOM 932 N N . LYS A 1 122 ? 11.532 -3.414 -12.049 1.00 86.50 122 LYS A N 1
ATOM 933 C CA . LYS A 1 122 ? 11.435 -2.815 -13.378 1.00 86.50 122 LYS A CA 1
ATOM 934 C C . LYS A 1 122 ? 11.086 -1.336 -13.277 1.00 86.50 122 LYS A C 1
ATOM 936 O O . LYS A 1 122 ? 11.889 -0.515 -13.694 1.00 86.50 122 LYS A O 1
ATOM 941 N N . ASP A 1 123 ? 9.962 -1.013 -12.644 1.00 88.94 123 ASP A N 1
ATOM 942 C CA . ASP A 1 123 ? 9.562 0.363 -12.362 1.00 88.94 123 ASP A CA 1
ATOM 943 C C . ASP A 1 123 ? 8.812 0.446 -11.026 1.00 88.94 123 ASP A C 1
ATOM 945 O O . ASP A 1 123 ? 8.001 -0.414 -10.674 1.00 88.94 123 ASP A O 1
ATOM 949 N N . MET A 1 124 ? 9.102 1.490 -10.256 1.00 88.06 124 MET A N 1
ATOM 950 C CA . MET A 1 124 ? 8.476 1.757 -8.967 1.00 88.06 124 MET A CA 1
ATOM 951 C C . MET A 1 124 ? 8.469 3.254 -8.678 1.00 88.06 124 MET A C 1
ATOM 953 O O . MET A 1 124 ? 9.441 3.955 -8.947 1.00 88.06 124 MET A O 1
ATOM 957 N N . VAL A 1 125 ? 7.388 3.745 -8.080 1.00 88.25 125 VAL A N 1
ATOM 958 C CA . VAL A 1 125 ? 7.298 5.114 -7.567 1.00 88.25 125 VAL A CA 1
ATOM 959 C C . VAL A 1 125 ? 6.880 5.049 -6.110 1.00 88.25 125 VAL A C 1
ATOM 961 O O . VAL A 1 125 ? 5.739 4.724 -5.799 1.00 88.25 125 VAL A O 1
ATOM 964 N N . VAL A 1 126 ? 7.797 5.353 -5.201 1.00 86.38 126 VAL A N 1
ATOM 965 C CA . VAL A 1 126 ? 7.490 5.437 -3.773 1.00 86.38 126 VAL A CA 1
ATOM 966 C C . VAL A 1 126 ? 6.916 6.818 -3.475 1.00 86.38 126 VAL A C 1
ATOM 968 O O . VAL A 1 126 ? 7.483 7.815 -3.916 1.00 86.38 126 VAL A O 1
ATOM 971 N N . LEU A 1 127 ? 5.791 6.848 -2.753 1.00 86.12 127 LEU A N 1
ATOM 972 C CA . LEU A 1 127 ? 5.100 8.055 -2.283 1.00 86.12 127 LEU A CA 1
ATOM 973 C C . LEU A 1 127 ? 5.437 8.354 -0.825 1.00 86.12 127 LEU A C 1
ATOM 975 O O . LEU A 1 127 ? 5.607 9.503 -0.429 1.00 86.12 127 LEU A O 1
ATOM 979 N N . ARG A 1 128 ? 5.495 7.304 -0.008 1.00 85.62 128 ARG A N 1
ATOM 980 C CA . ARG A 1 128 ? 5.845 7.386 1.405 1.00 85.62 128 ARG A CA 1
ATOM 981 C C . ARG A 1 128 ? 6.528 6.106 1.830 1.00 85.62 128 ARG A C 1
ATOM 983 O O . ARG A 1 128 ? 6.091 5.020 1.460 1.00 85.62 128 ARG A O 1
ATOM 990 N N . SER A 1 129 ? 7.535 6.254 2.676 1.00 78.62 129 SER A N 1
ATOM 991 C CA . SER A 1 129 ? 8.125 5.179 3.461 1.00 78.62 129 SER A CA 1
ATOM 992 C C . SER A 1 129 ? 8.449 5.720 4.852 1.00 78.62 129 SER A C 1
ATOM 994 O O . SER A 1 129 ? 9.410 6.453 5.053 1.00 78.62 129 SER A O 1
ATOM 996 N N . ALA A 1 130 ? 7.598 5.400 5.812 1.00 72.69 130 ALA A N 1
ATOM 997 C CA . ALA A 1 130 ? 7.746 5.708 7.230 1.00 72.69 130 ALA A CA 1
ATOM 998 C C . ALA A 1 130 ? 7.864 4.417 8.063 1.00 72.69 130 ALA A C 1
ATOM 1000 O O . ALA A 1 130 ? 7.699 4.441 9.281 1.00 72.69 130 ALA A O 1
ATOM 1001 N N . VAL A 1 131 ? 8.129 3.276 7.408 1.00 66.06 131 VAL A N 1
ATOM 1002 C CA . VAL A 1 131 ? 8.243 1.967 8.062 1.00 66.06 131 VAL A CA 1
ATOM 1003 C C . VAL A 1 131 ? 9.480 1.965 8.955 1.00 66.06 131 VAL A C 1
ATOM 1005 O O . VAL A 1 131 ? 10.607 1.822 8.483 1.00 66.06 131 VAL A O 1
ATOM 1008 N N . GLN A 1 132 ? 9.275 2.111 10.263 1.00 60.62 132 GLN A N 1
ATOM 1009 C CA . GLN A 1 132 ? 10.349 1.971 11.242 1.00 60.62 132 GLN A CA 1
ATOM 1010 C C . GLN A 1 132 ? 10.665 0.489 11.458 1.00 60.62 132 GLN A C 1
ATOM 1012 O O . GLN A 1 132 ? 9.790 -0.281 11.864 1.00 60.62 132 GLN A O 1
ATOM 1017 N N . ARG A 1 133 ? 11.926 0.095 11.226 1.00 53.78 133 ARG A N 1
ATOM 1018 C CA . ARG A 1 133 ? 12.442 -1.198 11.696 1.00 53.78 133 ARG A CA 1
ATOM 1019 C C . ARG A 1 133 ? 12.414 -1.188 13.229 1.00 53.78 133 ARG A C 1
ATOM 1021 O O . ARG A 1 133 ? 13.048 -0.323 13.829 1.00 53.78 133 ARG A O 1
ATOM 1028 N N . GLN A 1 134 ? 11.638 -2.093 13.827 1.00 47.81 134 GLN A N 1
ATOM 1029 C CA . GLN A 1 134 ? 11.784 -2.452 15.242 1.00 47.81 134 GLN A CA 1
ATOM 1030 C C . GLN A 1 134 ? 12.915 -3.460 15.400 1.00 47.81 134 GLN A C 1
ATOM 1032 O O . GLN A 1 134 ? 13.062 -4.304 14.487 1.00 47.81 134 GLN A O 1
#